Protein AF-A0A970LJ86-F1 (afdb_monomer_lite)

pLDDT: mean 72.63, std 11.47, range [45.56, 89.94]

Radius of gyration: 20.3 Å; chains: 1; bounding box: 40×48×56 Å

Secondary structure (DSSP, 8-state):
-HHHHHHHHHHHHHHTT--PPPPTT-HHHHHHHHHHHTTSEE-------SS-----EES-TTT-SSHHHHGGG-----SSEEEEEEEEEEEEE-SPP-S---SSS--SSEEEEEEEEEEEEEETTEEE-

Structure (mmCIF, N/CA/C/O backbone):
data_AF-A0A970LJ86-F1
#
_entry.id   AF-A0A970LJ86-F1
#
loop_
_atom_site.group_PDB
_atom_site.id
_atom_site.type_symbol
_atom_site.label_atom_id
_atom_site.label_alt_id
_atom_site.label_comp_id
_atom_site.label_asym_id
_atom_site.label_entity_id
_atom_site.label_seq_id
_atom_site.pdbx_PDB_ins_code
_atom_site.Cartn_x
_atom_site.Cartn_y
_atom_site.Cartn_z
_atom_site.occupancy
_atom_site.B_iso_or_equiv
_atom_site.auth_seq_id
_atom_site.auth_comp_id
_atom_site.auth_asym_id
_atom_site.auth_atom_id
_atom_site.pdbx_PDB_model_num
ATOM 1 N N . MET A 1 1 ? 14.883 27.161 -12.330 1.00 62.31 1 MET A N 1
ATOM 2 C CA . MET A 1 1 ? 15.199 25.751 -11.982 1.00 62.31 1 MET A CA 1
ATOM 3 C C . MET A 1 1 ? 14.751 25.369 -10.571 1.00 62.31 1 MET A C 1
ATOM 5 O O . MET A 1 1 ? 14.019 24.399 -10.448 1.00 62.31 1 MET A O 1
ATOM 9 N N . LYS A 1 2 ? 15.068 26.155 -9.529 1.00 74.88 2 LYS A N 1
ATOM 10 C CA . LYS A 1 2 ? 14.692 25.863 -8.126 1.00 74.88 2 LYS A CA 1
ATOM 11 C C . LYS A 1 2 ? 13.191 25.573 -7.903 1.00 74.88 2 LYS A C 1
ATOM 13 O O . LYS A 1 2 ? 12.857 24.584 -7.273 1.00 74.88 2 LYS A O 1
ATOM 18 N N . LYS A 1 3 ? 12.281 26.345 -8.518 1.00 80.25 3 LYS A N 1
ATOM 19 C CA . LYS A 1 3 ? 10.818 26.112 -8.432 1.00 80.25 3 LYS A CA 1
ATOM 20 C C . LYS A 1 3 ? 10.368 24.747 -8.986 1.00 80.25 3 LYS A C 1
ATOM 22 O O . LYS A 1 3 ? 9.471 24.136 -8.424 1.00 80.25 3 LYS A O 1
ATOM 27 N N . ARG A 1 4 ? 11.016 24.249 -10.050 1.00 82.94 4 ARG A N 1
ATOM 28 C CA . ARG A 1 4 ? 10.731 22.918 -10.623 1.00 82.94 4 ARG A CA 1
ATOM 29 C C . ARG A 1 4 ? 11.248 21.792 -9.719 1.00 82.94 4 ARG A C 1
ATOM 31 O O . ARG A 1 4 ? 10.594 20.766 -9.602 1.00 82.94 4 ARG A O 1
ATOM 38 N N . LEU A 1 5 ? 12.378 22.016 -9.043 1.00 84.75 5 LEU A N 1
ATOM 39 C CA . LEU A 1 5 ? 12.936 21.076 -8.069 1.00 84.75 5 LEU A CA 1
ATOM 40 C C . LEU A 1 5 ? 12.030 20.939 -6.833 1.00 84.75 5 LEU A C 1
ATOM 42 O O . LEU A 1 5 ? 11.722 19.823 -6.434 1.00 84.75 5 LEU A O 1
ATOM 46 N N . TYR A 1 6 ? 11.539 22.054 -6.277 1.00 88.69 6 TYR A N 1
ATOM 47 C CA . TY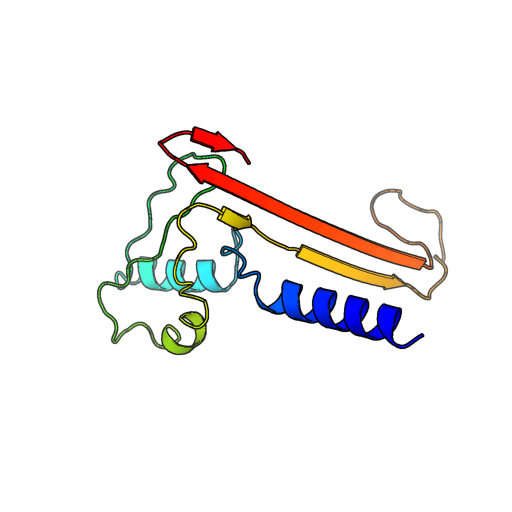R A 1 6 ? 10.597 22.016 -5.148 1.00 88.69 6 TYR A CA 1
ATOM 48 C C . TYR A 1 6 ? 9.291 21.293 -5.495 1.00 88.69 6 TYR A C 1
ATOM 50 O O . TYR A 1 6 ? 8.771 20.549 -4.668 1.00 88.69 6 TYR A O 1
ATOM 58 N N . PHE A 1 7 ? 8.793 21.467 -6.722 1.00 88.25 7 PHE A N 1
ATOM 59 C CA . PHE A 1 7 ? 7.601 20.768 -7.200 1.00 88.25 7 PHE A CA 1
ATOM 60 C C . PHE A 1 7 ? 7.813 19.248 -7.279 1.00 88.25 7 PHE A C 1
ATOM 62 O O . PHE A 1 7 ? 6.989 18.492 -6.773 1.00 88.25 7 PHE A O 1
ATOM 69 N N . LEU A 1 8 ? 8.944 18.799 -7.836 1.00 85.06 8 LEU A N 1
ATOM 70 C CA . LEU A 1 8 ? 9.293 17.373 -7.896 1.00 85.06 8 LEU A CA 1
ATOM 71 C C . LEU A 1 8 ? 9.445 16.754 -6.501 1.00 85.06 8 LEU A C 1
ATOM 73 O O . LEU A 1 8 ? 8.920 15.673 -6.252 1.00 85.06 8 LEU A O 1
ATOM 77 N N . ILE A 1 9 ? 10.105 17.454 -5.576 1.00 85.44 9 ILE A N 1
ATOM 78 C CA . ILE A 1 9 ? 10.271 16.984 -4.194 1.00 85.44 9 ILE A CA 1
ATOM 79 C C . ILE A 1 9 ? 8.911 16.885 -3.487 1.00 85.44 9 ILE A C 1
ATOM 81 O O . ILE A 1 9 ? 8.644 15.884 -2.827 1.00 85.44 9 ILE A O 1
ATOM 85 N N . CYS A 1 10 ? 8.020 17.867 -3.668 1.00 83.94 10 CYS A N 1
ATOM 86 C CA . CYS A 1 10 ? 6.664 17.797 -3.116 1.00 83.94 10 CYS A CA 1
ATOM 87 C C . CYS A 1 10 ? 5.859 16.631 -3.701 1.00 83.94 10 CYS A C 1
ATOM 89 O O . CYS A 1 10 ? 5.158 15.957 -2.954 1.00 83.94 10 CYS A O 1
ATOM 91 N N . ALA A 1 11 ? 5.979 16.354 -5.002 1.00 81.00 11 ALA A N 1
ATOM 92 C CA . ALA A 1 11 ? 5.291 15.229 -5.632 1.00 81.00 11 ALA A CA 1
ATOM 93 C C . ALA A 1 11 ? 5.776 13.871 -5.087 1.00 81.00 11 ALA A C 1
ATOM 95 O O . ALA A 1 11 ? 4.962 12.981 -4.839 1.00 81.00 11 ALA A O 1
ATOM 96 N N . VAL A 1 12 ? 7.082 13.714 -4.842 1.00 77.94 12 VAL A N 1
ATOM 97 C CA . VAL A 1 12 ? 7.647 12.494 -4.233 1.00 77.94 12 VAL A CA 1
ATOM 98 C C . VAL A 1 12 ? 7.199 12.343 -2.776 1.00 77.94 12 VAL A C 1
ATOM 100 O O . VAL A 1 12 ? 6.760 11.266 -2.378 1.00 77.94 12 VAL A O 1
ATOM 103 N N . LEU A 1 13 ? 7.239 13.423 -1.990 1.00 73.75 13 LEU A N 1
ATOM 104 C CA . LEU A 1 13 ? 6.794 13.407 -0.592 1.00 73.75 13 LEU A CA 1
ATOM 105 C C . LEU A 1 13 ? 5.284 13.154 -0.455 1.00 73.75 13 LEU A C 1
ATOM 107 O O . LEU A 1 13 ? 4.865 12.492 0.491 1.00 73.75 13 LEU A O 1
ATOM 111 N N . PHE A 1 14 ? 4.471 13.625 -1.405 1.00 73.00 14 PHE A N 1
ATOM 112 C CA . PHE A 1 14 ? 3.028 13.376 -1.420 1.00 73.00 14 PHE A CA 1
ATOM 113 C C . PHE A 1 14 ? 2.702 11.889 -1.612 1.00 73.00 14 PHE A C 1
ATOM 115 O O . PHE A 1 14 ? 1.823 11.369 -0.931 1.00 73.00 14 PHE A O 1
ATOM 122 N N . ASN A 1 15 ? 3.456 11.180 -2.459 1.00 60.28 15 ASN A N 1
ATOM 123 C CA . ASN A 1 15 ? 3.286 9.737 -2.658 1.00 60.28 15 ASN A CA 1
ATOM 124 C C . ASN A 1 15 ? 3.598 8.923 -1.392 1.00 60.28 15 ASN A C 1
ATOM 126 O O . ASN A 1 15 ? 2.919 7.938 -1.120 1.00 60.28 15 ASN A O 1
ATOM 130 N N . ALA A 1 16 ? 4.566 9.356 -0.577 1.00 60.19 16 ALA A N 1
ATOM 131 C CA . ALA A 1 16 ? 4.923 8.668 0.666 1.00 60.19 16 ALA A CA 1
ATOM 132 C C . ALA A 1 16 ? 3.817 8.714 1.742 1.00 60.19 16 ALA A C 1
ATOM 134 O O . ALA A 1 16 ? 3.865 7.948 2.702 1.00 60.19 16 ALA A O 1
ATOM 135 N N . MET A 1 17 ? 2.822 9.597 1.595 1.00 53.78 17 MET A N 1
ATOM 136 C CA . MET A 1 17 ? 1.678 9.705 2.509 1.00 53.78 17 MET A CA 1
ATOM 137 C C . MET A 1 17 ? 0.454 8.896 2.057 1.00 53.78 17 MET A C 1
ATOM 139 O O . MET A 1 17 ? -0.539 8.825 2.787 1.00 53.78 17 MET A O 1
ATOM 143 N N . LEU A 1 18 ? 0.498 8.285 0.869 1.00 54.47 18 LEU A N 1
ATOM 144 C CA . LEU A 1 18 ? -0.611 7.503 0.332 1.00 54.47 18 LEU A CA 1
ATOM 145 C C . LEU A 1 18 ? -0.498 6.059 0.825 1.00 54.47 18 LEU A C 1
ATOM 147 O O . LEU A 1 18 ? 0.188 5.224 0.244 1.00 54.47 18 LEU A O 1
ATOM 151 N N . PHE A 1 19 ? -1.174 5.764 1.932 1.00 56.72 19 PHE A N 1
ATOM 152 C CA . PHE A 1 19 ? -1.282 4.397 2.432 1.00 56.72 19 PHE A CA 1
ATOM 153 C C . PHE A 1 19 ? -2.300 3.620 1.595 1.00 56.72 19 PHE A C 1
ATOM 155 O O . PHE A 1 19 ? -3.487 3.948 1.596 1.00 56.72 19 PHE A O 1
ATOM 162 N N . SER A 1 20 ? -1.826 2.589 0.896 1.00 57.75 20 SER A N 1
ATOM 163 C CA . SER A 1 20 ? -2.682 1.663 0.156 1.00 57.75 20 SER A CA 1
ATOM 164 C C . SER A 1 20 ? -3.469 0.754 1.091 1.00 57.75 20 SER A C 1
ATOM 166 O O . SER A 1 20 ? -2.952 0.284 2.103 1.00 57.75 20 SER A O 1
ATOM 168 N N . GLN A 1 21 ? -4.693 0.427 0.686 1.00 60.12 21 GLN A N 1
ATOM 169 C CA . GLN A 1 21 ? -5.397 -0.749 1.182 1.00 60.12 21 GLN A CA 1
ATOM 170 C C . GLN A 1 21 ? -4.713 -2.055 0.723 1.00 60.12 21 GLN A C 1
ATOM 172 O O . GLN A 1 21 ? -4.051 -2.080 -0.316 1.00 60.12 21 GLN A O 1
ATOM 177 N N . GLU A 1 22 ? -4.872 -3.121 1.512 1.00 61.88 22 GLU A N 1
ATOM 178 C CA . GLU A 1 22 ? -4.384 -4.473 1.219 1.00 61.88 22 GLU A CA 1
ATOM 179 C C . GLU A 1 22 ? -5.003 -5.031 -0.076 1.00 61.88 22 GLU A C 1
ATOM 181 O O . GLU A 1 22 ? -6.179 -4.803 -0.370 1.00 61.88 22 GLU A O 1
ATOM 186 N N . LYS A 1 23 ? -4.185 -5.728 -0.872 1.00 69.62 23 LYS A N 1
ATOM 187 C CA . LYS A 1 23 ? -4.572 -6.336 -2.150 1.00 69.62 23 LYS A CA 1
ATOM 188 C C . LYS A 1 23 ? -5.186 -7.719 -1.915 1.00 69.62 23 LYS A C 1
ATOM 190 O O . LYS A 1 23 ? -4.678 -8.469 -1.088 1.00 69.62 23 LYS A O 1
ATOM 195 N N . VAL A 1 24 ? -6.205 -8.064 -2.705 1.00 70.62 24 VAL A N 1
ATOM 196 C CA . VAL A 1 24 ? -6.782 -9.418 -2.733 1.00 70.62 24 VAL A CA 1
ATOM 197 C C . VAL A 1 24 ? -5.749 -10.422 -3.266 1.00 70.62 24 VAL A C 1
ATOM 199 O O . VAL A 1 24 ? -5.093 -10.154 -4.275 1.00 70.62 24 VAL A O 1
ATOM 202 N N . LEU A 1 25 ? -5.616 -11.573 -2.611 1.00 73.56 25 LEU A N 1
ATOM 203 C CA . LEU A 1 25 ? -4.562 -12.579 -2.780 1.00 73.56 25 LEU A CA 1
ATOM 204 C C . LEU A 1 25 ? -3.150 -12.061 -2.456 1.00 73.56 25 LEU A C 1
ATOM 206 O O . LEU A 1 25 ? -2.165 -12.481 -3.071 1.00 73.56 25 LEU A O 1
ATOM 210 N N . SER A 1 26 ? -3.023 -11.129 -1.508 1.00 74.88 26 SER A N 1
ATOM 211 C CA . SER A 1 26 ? -1.702 -10.702 -1.036 1.00 74.88 26 SER A CA 1
ATOM 212 C C . SER A 1 26 ? -1.055 -11.731 -0.101 1.00 74.88 26 SER A C 1
ATOM 214 O O . SER A 1 26 ? -1.709 -12.593 0.480 1.00 74.88 26 SER A O 1
ATOM 216 N N . GLN A 1 27 ? 0.262 -11.615 0.088 1.00 81.31 27 GLN A N 1
ATOM 217 C CA . GLN A 1 27 ? 0.992 -12.443 1.056 1.00 81.31 27 GLN A CA 1
ATOM 218 C C . GLN A 1 27 ? 0.493 -12.222 2.494 1.00 81.31 27 GLN A C 1
ATOM 220 O O . GLN A 1 27 ? 0.447 -13.164 3.280 1.00 81.31 27 GLN A O 1
ATOM 225 N N . ILE A 1 28 ? 0.084 -10.994 2.824 1.00 80.00 28 ILE A N 1
ATOM 226 C CA . ILE A 1 28 ? -0.473 -10.641 4.137 1.00 80.00 28 ILE A CA 1
ATOM 227 C C . ILE A 1 28 ? -1.832 -11.326 4.324 1.00 80.00 28 ILE A C 1
ATOM 229 O O . ILE A 1 28 ? -2.071 -11.924 5.371 1.00 80.00 28 ILE A O 1
ATOM 233 N N . GLU A 1 29 ? -2.663 -11.343 3.284 1.00 79.81 29 GLU A N 1
ATOM 234 C CA . GLU A 1 29 ? -3.956 -12.025 3.306 1.00 79.81 29 GLU A CA 1
ATOM 235 C C . GLU A 1 29 ? -3.767 -13.526 3.504 1.00 79.81 29 GLU A C 1
ATOM 237 O O . GLU A 1 29 ? -4.377 -14.108 4.395 1.00 79.81 29 GLU A O 1
ATOM 242 N N . SER A 1 30 ? -2.838 -14.134 2.754 1.00 85.50 30 SER A N 1
ATOM 243 C CA . SER A 1 30 ? -2.515 -15.557 2.898 1.00 85.50 30 SER A CA 1
ATOM 244 C C . SER A 1 30 ? -2.022 -15.906 4.305 1.00 85.50 30 SER A C 1
ATOM 246 O O . SER A 1 30 ? -2.332 -16.976 4.821 1.00 85.50 30 SER A O 1
ATOM 248 N N . TYR A 1 31 ? -1.298 -14.989 4.956 1.00 88.12 31 TYR A N 1
ATOM 249 C CA . TYR A 1 31 ? -0.856 -15.165 6.334 1.00 88.12 31 TYR A CA 1
ATOM 250 C C . TYR A 1 31 ? -2.032 -15.164 7.315 1.00 88.12 31 TYR A C 1
ATOM 252 O O . TYR A 1 31 ? -2.157 -16.080 8.130 1.00 88.12 31 TYR A O 1
ATOM 260 N N . TYR A 1 32 ? -2.908 -14.161 7.234 1.00 85.56 32 TYR A N 1
ATOM 261 C CA . TYR A 1 32 ? -4.066 -14.088 8.121 1.00 85.56 32 TYR A CA 1
ATOM 262 C C . TYR A 1 32 ? -5.098 -15.184 7.840 1.00 85.56 32 TYR A C 1
ATOM 264 O O . TYR A 1 32 ? -5.778 -15.626 8.764 1.00 85.56 32 TYR A O 1
ATOM 272 N N . ASP A 1 33 ? -5.170 -15.677 6.605 1.00 86.94 33 ASP A N 1
ATOM 273 C CA . ASP A 1 33 ? -5.954 -16.857 6.255 1.00 86.94 33 ASP A CA 1
ATOM 274 C C . ASP A 1 33 ? -5.442 -18.117 6.959 1.00 86.94 33 ASP A C 1
ATOM 276 O O . ASP A 1 33 ? -6.247 -18.889 7.476 1.00 86.94 33 ASP A O 1
ATOM 280 N N . LEU A 1 34 ? -4.121 -18.314 7.032 1.00 89.62 34 LEU A N 1
ATOM 281 C CA . LEU A 1 34 ? -3.528 -19.417 7.796 1.00 89.62 34 LEU A CA 1
ATOM 282 C C . LEU A 1 34 ? -3.829 -19.283 9.293 1.00 89.62 34 LEU A C 1
ATOM 284 O O . LEU A 1 34 ? -4.305 -20.231 9.909 1.00 89.62 34 LEU A O 1
ATOM 288 N N . LEU A 1 35 ? -3.662 -18.085 9.860 1.00 89.25 35 LEU A N 1
ATOM 289 C CA . LEU A 1 35 ? -4.049 -17.803 11.249 1.00 89.25 35 LEU A CA 1
ATOM 290 C C . LEU A 1 35 ? -5.535 -18.069 11.515 1.00 89.25 35 LEU A C 1
ATOM 292 O O . LEU A 1 35 ? -5.904 -18.498 12.609 1.00 89.25 35 LEU A O 1
ATOM 296 N N . ALA A 1 36 ? -6.398 -17.783 10.540 1.00 88.56 36 ALA A N 1
ATOM 297 C CA . ALA A 1 36 ? -7.823 -18.043 10.656 1.00 88.56 36 ALA A CA 1
ATOM 298 C C . ALA A 1 36 ? -8.147 -19.539 10.574 1.00 88.56 36 ALA A C 1
ATOM 300 O O . ALA A 1 36 ? -9.034 -20.004 11.288 1.00 88.56 36 ALA A O 1
ATOM 301 N N . LEU A 1 37 ? -7.415 -20.298 9.753 1.00 89.94 37 LEU A N 1
ATOM 302 C CA . LEU A 1 3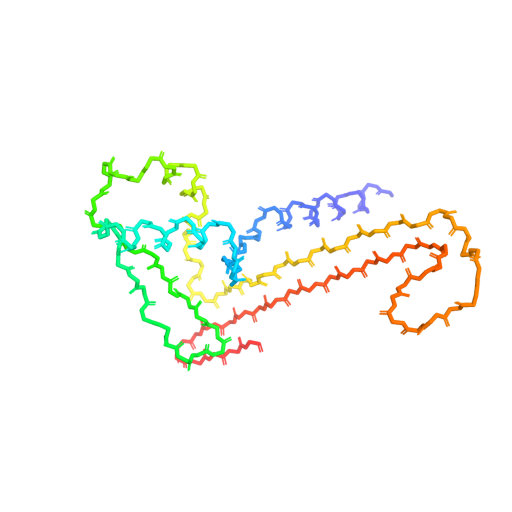7 ? -7.507 -21.761 9.703 1.00 89.94 37 LEU A CA 1
ATOM 303 C C . LEU A 1 37 ? -7.074 -22.406 11.026 1.00 89.94 37 LEU A C 1
ATOM 305 O O . LEU A 1 37 ? -7.717 -23.355 11.470 1.00 89.94 37 LEU A O 1
ATOM 309 N N . ASP A 1 38 ? -6.060 -21.847 11.685 1.00 89.25 38 ASP A N 1
ATOM 310 C CA . ASP A 1 38 ? -5.612 -22.275 13.016 1.00 89.25 38 ASP A CA 1
ATOM 311 C C . ASP A 1 38 ? -6.563 -21.830 14.149 1.00 89.25 38 ASP A C 1
ATOM 313 O O . ASP A 1 38 ? -6.410 -22.238 15.301 1.00 89.25 38 ASP A O 1
ATOM 317 N N . GLY A 1 39 ? -7.558 -20.990 13.842 1.00 87.81 39 GLY A N 1
ATOM 318 C CA . GLY A 1 39 ? -8.538 -20.477 14.802 1.00 87.81 39 GLY A CA 1
ATOM 319 C C . GLY A 1 39 ? -8.054 -19.292 15.643 1.00 87.81 39 GLY A C 1
ATOM 320 O O . GLY A 1 39 ? -8.728 -18.900 16.594 1.00 87.81 39 GLY A O 1
ATOM 321 N N . PHE A 1 40 ? -6.909 -18.690 15.313 1.00 88.50 40 PHE A N 1
ATOM 322 C CA . PHE A 1 40 ? -6.370 -17.526 16.029 1.00 88.50 40 PHE A CA 1
ATOM 323 C C . PHE A 1 40 ? -6.884 -16.179 15.495 1.00 88.50 40 PHE A C 1
ATOM 325 O O . PHE A 1 40 ? -6.789 -15.158 16.191 1.00 88.50 40 PHE A O 1
ATOM 332 N N . ALA A 1 41 ? -7.445 -16.165 14.285 1.00 86.69 41 ALA A N 1
ATOM 333 C CA . ALA A 1 41 ? -8.048 -14.992 13.661 1.00 86.69 41 ALA A CA 1
ATOM 334 C C . ALA A 1 41 ? -9.454 -15.289 13.118 1.00 86.69 41 ALA A C 1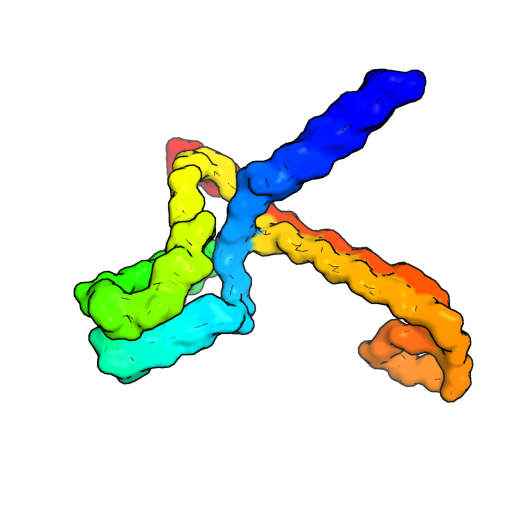
ATOM 336 O O . ALA A 1 41 ? -9.764 -16.398 12.693 1.00 86.69 41 ALA A O 1
ATOM 337 N N . GLU A 1 42 ? -10.316 -14.276 13.097 1.00 82.56 42 GLU A N 1
ATOM 338 C CA . GLU A 1 42 ? -11.620 -14.369 12.442 1.00 82.56 42 GLU A CA 1
ATOM 339 C C . GLU A 1 42 ? -11.508 -13.943 10.983 1.00 82.56 42 GLU A C 1
ATOM 341 O O . GLU A 1 42 ? -11.059 -12.831 10.672 1.00 82.56 42 GLU A O 1
ATOM 346 N N . ARG A 1 43 ? -12.008 -14.798 10.084 1.00 75.94 43 ARG A N 1
ATOM 347 C CA . ARG A 1 43 ? -12.269 -14.393 8.706 1.00 75.94 43 ARG A CA 1
ATOM 348 C C . ARG A 1 43 ? -13.338 -13.317 8.694 1.00 75.94 43 ARG A C 1
ATOM 350 O O . ARG A 1 43 ? -14.467 -13.519 9.137 1.00 75.94 43 ARG A O 1
ATOM 357 N N . SER A 1 44 ? -12.987 -12.174 8.121 1.00 66.56 44 SER A N 1
ATOM 358 C CA . SER A 1 44 ? -13.998 -11.212 7.720 1.00 66.56 44 SER A CA 1
ATOM 359 C C . SER A 1 44 ? -14.800 -11.832 6.586 1.00 66.56 44 SER A C 1
ATOM 361 O O . SER A 1 44 ? -14.256 -12.096 5.517 1.00 66.56 44 SER A O 1
ATOM 363 N N . TYR A 1 45 ? -16.082 -12.095 6.813 1.00 61.81 45 TYR A N 1
ATOM 364 C CA . TYR A 1 45 ? -16.962 -12.596 5.763 1.00 61.81 45 TYR A CA 1
ATOM 365 C C . TYR A 1 45 ? -16.925 -11.606 4.598 1.00 61.81 45 TYR A C 1
ATOM 367 O O . TYR A 1 45 ? -17.127 -10.405 4.801 1.00 61.81 45 TYR A O 1
ATOM 375 N N . MET A 1 46 ? -16.625 -12.115 3.403 1.00 54.97 46 MET A N 1
ATOM 376 C CA . MET A 1 46 ? -16.644 -11.359 2.156 1.00 54.97 46 MET A CA 1
ATOM 377 C C . MET A 1 46 ? -18.036 -10.742 2.000 1.00 54.97 46 MET A C 1
ATOM 379 O O . MET A 1 46 ? -18.988 -11.391 1.574 1.00 54.97 46 MET A O 1
ATOM 383 N N . ASN A 1 47 ? -18.179 -9.480 2.392 1.00 52.19 47 ASN A N 1
ATOM 384 C CA . ASN A 1 47 ? -19.308 -8.694 1.941 1.00 52.19 47 ASN A CA 1
ATOM 385 C C . ASN A 1 47 ? -19.046 -8.436 0.462 1.00 52.19 47 ASN A C 1
ATOM 387 O O . ASN A 1 47 ? -18.036 -7.818 0.129 1.00 52.19 47 ASN A O 1
ATOM 391 N N . TYR A 1 48 ? -19.940 -8.909 -0.409 1.00 45.56 48 TYR A N 1
ATOM 392 C CA . TYR A 1 48 ? -19.933 -8.596 -1.838 1.00 45.56 48 TYR A CA 1
ATOM 393 C C . TYR A 1 48 ? -20.202 -7.098 -2.028 1.00 45.56 48 TYR A C 1
ATOM 395 O O . TYR A 1 48 ? -21.305 -6.659 -2.346 1.00 45.56 48 TYR A O 1
ATOM 403 N N . ARG A 1 49 ? -19.185 -6.291 -1.756 1.00 51.62 49 ARG A N 1
ATOM 404 C CA . ARG A 1 49 ? -19.102 -4.879 -2.090 1.00 51.62 49 ARG A CA 1
ATOM 405 C C . ARG A 1 49 ? -17.909 -4.728 -3.010 1.00 51.62 49 ARG A C 1
ATOM 407 O O . ARG A 1 49 ? -16.891 -5.390 -2.830 1.00 51.62 49 ARG A O 1
ATOM 414 N N . THR A 1 50 ? -18.048 -3.846 -3.988 1.00 52.09 50 THR A N 1
ATOM 415 C CA . THR A 1 50 ? -17.038 -3.554 -5.013 1.00 52.09 50 THR A CA 1
ATOM 416 C C . THR A 1 50 ? -15.671 -3.190 -4.428 1.00 52.09 50 THR A C 1
ATOM 418 O O . THR A 1 50 ? -14.672 -3.372 -5.112 1.00 52.09 50 THR A O 1
ATOM 421 N N . LEU A 1 51 ? -15.607 -2.761 -3.158 1.00 54.31 51 LEU A N 1
ATOM 422 C CA . LEU A 1 51 ? -14.381 -2.564 -2.387 1.00 54.31 51 LEU A CA 1
ATOM 423 C C . LEU A 1 51 ? -14.562 -3.074 -0.945 1.00 54.31 51 LEU A C 1
ATOM 425 O O . LEU A 1 51 ? -15.140 -2.386 -0.101 1.00 54.31 51 LEU A O 1
ATOM 429 N N . SER A 1 52 ? -14.074 -4.282 -0.654 1.00 53.41 52 SER A N 1
ATOM 430 C CA . SER A 1 52 ? -14.088 -4.855 0.699 1.00 53.41 52 SER A CA 1
ATOM 431 C C . SER A 1 52 ? -13.086 -4.125 1.596 1.00 53.41 52 SER A C 1
ATOM 433 O O . SER A 1 52 ? -11.891 -4.213 1.354 1.00 53.41 52 SER A O 1
ATOM 435 N N . ASP A 1 53 ? -13.530 -3.409 2.633 1.00 59.44 53 ASP A N 1
ATOM 436 C CA . ASP A 1 53 ? -12.655 -2.814 3.659 1.00 59.44 53 ASP A CA 1
ATOM 437 C C . ASP A 1 53 ? -12.547 -3.673 4.928 1.00 59.44 53 ASP A C 1
ATOM 439 O O . ASP A 1 53 ? -12.287 -3.162 6.026 1.00 59.44 53 ASP A O 1
ATOM 443 N N . SER A 1 54 ? -12.748 -4.983 4.764 1.00 64.06 54 SER A N 1
ATOM 444 C CA . SER A 1 54 ? -12.589 -5.976 5.817 1.00 64.06 54 SER A CA 1
ATOM 445 C C . SER A 1 54 ? -11.226 -5.866 6.489 1.00 64.06 54 SER A C 1
ATOM 447 O O . SER A 1 54 ? -10.197 -5.7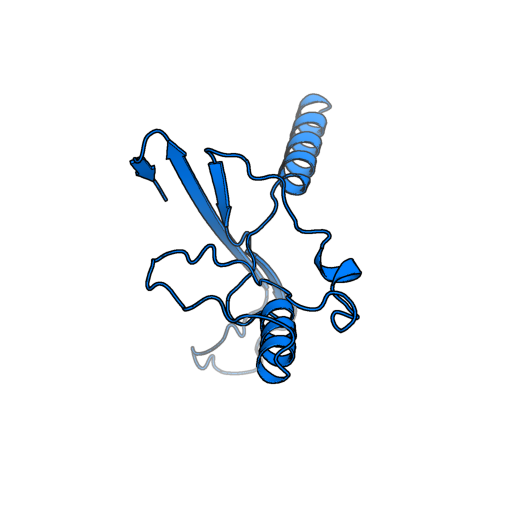60 5.824 1.00 64.06 54 SER A O 1
ATOM 449 N N . LYS A 1 55 ? -11.220 -5.924 7.820 1.00 70.56 55 LYS A N 1
ATOM 450 C CA . LYS A 1 55 ? -9.998 -5.987 8.617 1.00 70.56 55 LYS A CA 1
ATOM 451 C C . LYS A 1 55 ? -9.960 -7.305 9.361 1.00 70.56 55 LYS A C 1
ATOM 453 O O . LYS A 1 55 ? -10.933 -7.656 10.026 1.00 70.56 55 LYS A O 1
ATOM 458 N N . TRP A 1 56 ? -8.813 -7.964 9.316 1.00 76.69 56 TRP A N 1
ATOM 459 C CA . TRP A 1 56 ? -8.537 -9.135 10.131 1.00 76.69 56 TRP A CA 1
ATOM 460 C C . TRP A 1 56 ? -8.684 -8.800 11.616 1.00 76.69 56 TRP A C 1
ATOM 462 O O . TRP A 1 56 ? -8.120 -7.817 12.108 1.00 76.69 56 TRP A O 1
ATOM 472 N N . LYS A 1 57 ? -9.481 -9.601 12.324 1.00 78.62 57 LYS A N 1
ATOM 473 C CA . LYS A 1 57 ? -9.584 -9.546 13.782 1.00 78.62 57 LYS A CA 1
ATOM 474 C C . LYS A 1 57 ? -8.808 -10.720 14.349 1.00 78.62 57 LYS A C 1
ATOM 476 O O . LYS A 1 57 ? -9.213 -11.866 14.187 1.00 78.62 57 LYS A O 1
ATOM 481 N N . VAL A 1 58 ? -7.698 -10.422 15.009 1.00 81.75 58 VAL A N 1
ATOM 482 C CA . VAL A 1 58 ? -6.902 -11.423 15.719 1.00 81.75 58 VAL A CA 1
ATOM 483 C C . VAL A 1 58 ? -7.469 -11.557 17.129 1.00 81.75 58 VAL A C 1
ATOM 485 O O . VAL A 1 58 ? -7.494 -10.577 17.875 1.00 81.75 58 VAL A O 1
ATOM 488 N N . GLN A 1 59 ? -7.949 -12.748 17.483 1.00 81.12 59 GLN A N 1
ATOM 489 C CA . GLN A 1 59 ? -8.479 -13.022 18.822 1.00 81.12 59 GLN A CA 1
ATOM 490 C C . GLN A 1 59 ? -7.342 -13.251 19.823 1.00 81.12 59 GLN A C 1
ATOM 492 O O . GLN A 1 59 ? -7.397 -12.763 20.950 1.00 81.12 59 GLN A O 1
ATOM 497 N N . ASN A 1 60 ? -6.292 -13.964 19.401 1.00 81.12 60 ASN A N 1
ATOM 498 C CA . ASN A 1 60 ? -5.140 -14.277 20.240 1.00 81.12 60 ASN A CA 1
ATOM 499 C C . ASN A 1 60 ? -3.867 -13.609 19.704 1.00 81.12 60 ASN A C 1
ATOM 501 O O . ASN A 1 60 ? -3.202 -14.126 18.808 1.00 81.12 60 ASN A O 1
ATOM 505 N N . SER A 1 61 ? -3.497 -12.468 20.289 1.00 74.12 61 SER A N 1
ATOM 506 C CA . SER A 1 61 ? -2.314 -11.702 19.873 1.00 74.12 61 SER A CA 1
ATOM 507 C C . SER A 1 61 ? -0.980 -12.420 20.120 1.00 74.12 61 SER A C 1
ATOM 509 O O . SER A 1 61 ? 0.036 -11.985 19.588 1.00 74.12 61 SER A O 1
ATOM 511 N N . SER A 1 62 ? -0.947 -13.494 20.916 1.00 79.00 62 SER A N 1
ATOM 512 C CA . SER A 1 62 ? 0.279 -14.266 21.167 1.00 79.00 62 SER A CA 1
ATOM 513 C C . SER A 1 62 ? 0.626 -15.235 20.035 1.00 79.00 62 SER A C 1
ATOM 515 O O . SER A 1 62 ? 1.795 -15.578 19.880 1.00 79.00 62 SER A O 1
ATOM 517 N N . ALA A 1 63 ? -0.364 -15.664 19.248 1.00 79.12 63 ALA A N 1
ATOM 518 C CA . ALA A 1 63 ? -0.163 -16.534 18.086 1.00 79.12 63 ALA A CA 1
ATOM 519 C C . ALA A 1 63 ? 0.243 -15.753 16.821 1.00 79.12 63 ALA A C 1
ATOM 521 O O . ALA A 1 63 ? 0.762 -16.321 15.862 1.00 79.12 63 ALA A O 1
ATOM 522 N N . ASP A 1 64 ? 0.040 -14.436 16.828 1.00 80.81 64 ASP A N 1
ATOM 523 C CA . ASP A 1 64 ? 0.373 -13.534 15.731 1.00 80.81 64 ASP A CA 1
ATOM 524 C C . ASP A 1 64 ? 1.863 -13.151 15.763 1.00 80.81 64 ASP A C 1
ATOM 526 O O . ASP A 1 64 ? 2.269 -12.073 16.211 1.00 80.81 64 ASP A O 1
ATOM 530 N N . ILE A 1 65 ? 2.705 -14.092 15.327 1.00 81.75 65 ILE A N 1
ATOM 531 C CA . ILE A 1 65 ? 4.171 -13.970 15.354 1.00 81.75 65 ILE A CA 1
ATOM 532 C C . ILE A 1 65 ? 4.649 -12.814 14.459 1.00 81.75 65 ILE A C 1
ATOM 534 O O . ILE A 1 65 ? 5.603 -12.111 14.808 1.00 81.75 65 ILE A O 1
ATOM 538 N N . TRP A 1 66 ? 3.986 -12.588 13.319 1.00 77.38 66 TRP A N 1
ATOM 539 C CA . TRP A 1 66 ? 4.376 -11.569 12.336 1.00 77.38 66 TRP A CA 1
ATOM 540 C C . TRP A 1 66 ? 3.484 -10.321 12.351 1.00 77.38 66 TRP A C 1
ATOM 542 O O . TRP A 1 66 ? 3.785 -9.357 11.642 1.00 77.38 66 TRP A O 1
ATOM 552 N N . GLY A 1 67 ? 2.478 -10.267 13.224 1.00 74.81 67 GLY A N 1
ATOM 553 C CA . GLY A 1 67 ? 1.556 -9.144 13.418 1.00 74.81 67 GLY A CA 1
ATOM 554 C C . GLY A 1 67 ? 2.221 -7.797 13.627 1.00 74.81 67 GLY A C 1
ATOM 555 O O . GLY A 1 67 ? 1.793 -6.773 13.104 1.00 74.81 67 GLY A O 1
ATOM 556 N N . LYS A 1 68 ? 3.339 -7.775 14.356 1.00 68.62 68 LYS A N 1
ATOM 557 C CA . LYS A 1 68 ? 4.103 -6.538 14.590 1.00 68.62 68 LYS A CA 1
ATOM 558 C C . LYS A 1 68 ? 4.765 -6.000 13.317 1.00 68.62 68 LYS A C 1
ATOM 560 O O . LYS A 1 68 ? 4.913 -4.788 13.185 1.00 68.62 68 LYS A O 1
ATOM 565 N N . ASN A 1 69 ? 5.122 -6.881 12.383 1.00 66.38 69 ASN A N 1
ATOM 566 C CA . ASN A 1 69 ? 5.742 -6.514 11.109 1.00 66.38 69 ASN A CA 1
ATOM 567 C C . ASN A 1 69 ? 4.690 -6.105 10.066 1.00 66.38 69 ASN A C 1
ATOM 569 O O . ASN A 1 69 ? 4.981 -5.305 9.181 1.00 66.38 69 ASN A O 1
ATOM 573 N N . THR A 1 70 ? 3.461 -6.610 10.190 1.00 62.72 70 THR A N 1
ATOM 574 C CA . THR A 1 70 ? 2.323 -6.258 9.326 1.00 62.72 70 THR A CA 1
ATOM 575 C C . THR A 1 70 ? 1.570 -5.014 9.823 1.00 62.72 70 THR A C 1
ATOM 577 O O . THR A 1 70 ? 1.035 -4.253 9.014 1.00 62.72 70 THR A O 1
ATOM 580 N N . ALA A 1 71 ? 1.581 -4.731 11.132 1.00 55.16 71 ALA A N 1
ATOM 581 C CA . ALA A 1 71 ? 0.871 -3.610 11.766 1.00 55.16 71 ALA A CA 1
ATOM 582 C C . ALA A 1 71 ? 1.386 -2.204 11.396 1.00 55.16 71 ALA A C 1
ATOM 584 O O . ALA A 1 71 ? 0.731 -1.211 11.722 1.00 55.16 71 ALA A O 1
ATOM 585 N N . ILE A 1 72 ? 2.502 -2.093 10.668 1.00 49.66 72 ILE A N 1
ATOM 586 C CA . ILE A 1 72 ? 3.019 -0.811 10.152 1.00 49.66 72 ILE A CA 1
ATOM 587 C C . ILE A 1 72 ? 2.001 -0.131 9.204 1.00 49.66 72 ILE A C 1
ATOM 589 O O . ILE A 1 72 ? 2.039 1.084 9.019 1.00 49.66 72 ILE A O 1
ATOM 593 N N . TYR A 1 73 ? 1.004 -0.866 8.700 1.00 51.41 73 TYR A N 1
ATOM 594 C CA . TYR A 1 73 ? -0.052 -0.339 7.827 1.00 51.41 73 TYR A CA 1
ATOM 595 C C . TYR A 1 73 ? -1.405 -0.113 8.512 1.00 51.41 73 TYR A C 1
ATOM 597 O O . TYR A 1 73 ? -2.408 0.117 7.829 1.00 51.41 73 TYR A O 1
ATOM 605 N N . ALA A 1 74 ? -1.470 -0.117 9.849 1.00 50.50 74 ALA A N 1
ATOM 606 C CA . ALA A 1 74 ? -2.671 0.288 10.583 1.00 50.50 74 ALA A CA 1
ATOM 607 C C . ALA A 1 74 ? -2.880 1.816 10.486 1.00 50.50 74 ALA A C 1
ATOM 609 O O . ALA A 1 74 ? -2.736 2.571 11.446 1.00 50.50 74 ALA A O 1
ATOM 610 N N . SER A 1 75 ? -3.216 2.273 9.280 1.00 49.31 75 SER A N 1
ATOM 611 C CA . SER A 1 75 ? -3.506 3.656 8.933 1.00 49.31 75 SER A CA 1
ATOM 612 C C . SER A 1 75 ? -4.606 4.213 9.842 1.00 49.31 75 SER A C 1
ATOM 614 O O . SER A 1 75 ? -5.718 3.670 9.924 1.00 49.31 75 SER A O 1
ATOM 616 N N . LYS A 1 76 ? -4.312 5.331 10.521 1.00 51.56 76 LYS A N 1
ATOM 617 C CA . LYS A 1 76 ? -5.341 6.216 11.078 1.00 51.56 76 LYS A CA 1
ATOM 618 C C . LYS A 1 76 ? -6.211 6.668 9.902 1.00 51.56 76 LYS A C 1
ATOM 620 O O . LYS A 1 76 ? -5.777 7.486 9.099 1.00 51.56 76 LYS A O 1
ATOM 625 N N . LYS A 1 77 ? -7.426 6.110 9.796 1.00 52.75 77 LYS A N 1
ATOM 626 C CA . LYS A 1 77 ? -8.375 6.402 8.708 1.00 52.75 77 LYS A CA 1
ATOM 627 C C . LYS A 1 77 ? -8.518 7.920 8.532 1.00 52.75 77 LYS A C 1
ATOM 629 O O . LYS A 1 77 ? -9.043 8.598 9.415 1.00 52.75 77 LYS A O 1
ATOM 634 N N . ALA A 1 78 ? -8.156 8.432 7.358 1.00 56.25 78 ALA A N 1
ATOM 635 C CA . ALA A 1 78 ? -8.782 9.643 6.851 1.00 56.25 78 ALA A CA 1
ATOM 636 C C . ALA A 1 78 ? -10.270 9.316 6.641 1.00 56.25 78 ALA A C 1
ATOM 638 O O . ALA A 1 78 ? -10.624 8.398 5.902 1.00 56.25 78 ALA A O 1
ATOM 639 N N . LYS A 1 79 ? -11.146 9.999 7.386 1.00 63.66 79 LYS A N 1
ATOM 640 C CA . LYS A 1 79 ? -12.567 9.629 7.510 1.00 63.66 79 LYS A CA 1
ATOM 641 C C . LYS A 1 79 ? -13.353 9.800 6.205 1.00 63.66 79 LYS A C 1
ATOM 643 O O . LYS A 1 79 ? -14.377 9.155 6.047 1.00 63.66 79 LYS A O 1
ATOM 648 N N . TYR A 1 80 ? -12.862 10.648 5.300 1.00 74.56 80 TYR A N 1
ATOM 649 C CA . TYR A 1 80 ? -13.603 11.072 4.113 1.00 74.56 80 TYR A CA 1
ATOM 650 C C . TYR A 1 80 ? -12.912 10.775 2.785 1.00 74.56 80 TYR A C 1
ATOM 652 O O . TYR A 1 80 ? -13.545 10.902 1.750 1.00 74.56 80 TYR A O 1
ATOM 660 N N . PHE A 1 81 ? -11.628 10.416 2.779 1.00 76.00 81 PHE A N 1
ATOM 661 C CA . PHE A 1 81 ? -10.864 10.224 1.549 1.00 76.00 81 PHE A CA 1
ATOM 662 C C . PHE A 1 81 ? -9.907 9.049 1.705 1.00 76.00 81 PHE A C 1
ATOM 664 O O . PHE A 1 81 ? -9.182 8.978 2.699 1.00 76.00 81 PHE A O 1
ATOM 671 N N . ARG A 1 82 ? -9.914 8.121 0.749 1.00 72.75 82 ARG A N 1
ATOM 672 C CA . ARG A 1 82 ? -9.082 6.918 0.764 1.00 72.75 82 ARG A CA 1
ATOM 673 C C . ARG A 1 82 ? -8.526 6.648 -0.623 1.00 72.75 82 ARG A C 1
ATOM 675 O O . ARG A 1 82 ? -9.222 6.827 -1.611 1.00 72.75 82 ARG A O 1
ATOM 682 N N . ILE A 1 83 ? -7.285 6.188 -0.678 1.00 72.88 83 ILE A N 1
ATOM 683 C CA . ILE A 1 83 ? -6.651 5.716 -1.904 1.00 72.88 83 ILE A CA 1
ATOM 684 C C . ILE A 1 83 ? -6.516 4.196 -1.815 1.00 72.88 83 ILE A C 1
ATOM 686 O O . ILE A 1 83 ? -6.154 3.657 -0.768 1.00 72.88 83 ILE A O 1
ATOM 690 N N . TYR A 1 84 ? -6.845 3.516 -2.905 1.00 70.75 84 TYR A N 1
ATOM 691 C CA . TYR A 1 84 ? -6.811 2.069 -3.044 1.00 70.75 84 TYR A CA 1
ATOM 692 C C . TYR A 1 84 ? -5.750 1.663 -4.048 1.00 70.75 84 TYR A C 1
ATOM 694 O O . TYR A 1 84 ? -5.662 2.255 -5.123 1.00 70.75 84 TYR A O 1
ATOM 702 N N . SER A 1 85 ? -5.001 0.622 -3.692 1.00 68.25 85 SER A N 1
ATOM 703 C CA . SER A 1 85 ? -4.161 -0.155 -4.604 1.00 68.25 85 SER A CA 1
ATOM 704 C C . SER A 1 85 ? -3.390 0.697 -5.627 1.00 68.25 85 SER A C 1
ATOM 706 O O . SER A 1 85 ? -3.581 0.493 -6.823 1.00 68.25 85 SER A O 1
ATOM 708 N N . PRO A 1 86 ? -2.550 1.664 -5.196 1.00 74.25 86 PRO A N 1
ATOM 709 C CA . PRO A 1 86 ? -1.606 2.308 -6.086 1.00 74.25 86 PRO A CA 1
ATOM 710 C C . PRO A 1 86 ? -0.577 1.253 -6.514 1.00 74.25 86 PRO A C 1
ATOM 712 O O . PRO A 1 86 ? 0.340 0.909 -5.768 1.00 74.25 86 PRO A O 1
ATOM 715 N N . GLU A 1 87 ? -0.762 0.699 -7.703 1.00 73.69 87 GLU A N 1
ATOM 716 C CA . GLU A 1 87 ? 0.142 -0.253 -8.329 1.00 73.69 87 GLU A CA 1
ATOM 717 C C . GLU A 1 87 ? 0.962 0.471 -9.388 1.00 73.69 87 GLU A C 1
ATOM 719 O O . GLU A 1 87 ? 0.416 1.087 -10.300 1.00 73.69 87 GLU A O 1
ATOM 724 N N . LEU A 1 88 ? 2.285 0.377 -9.276 1.00 81.81 88 LEU A N 1
ATOM 725 C CA . LEU A 1 88 ? 3.213 0.790 -10.315 1.00 81.81 88 LEU A CA 1
ATOM 726 C C . LEU A 1 88 ? 4.001 -0.440 -10.754 1.00 81.81 88 LEU A C 1
ATOM 728 O O . LEU A 1 88 ? 4.882 -0.921 -10.044 1.00 81.81 88 LEU A O 1
ATOM 732 N N . TYR A 1 89 ? 3.683 -0.947 -11.932 1.00 82.06 89 TYR A N 1
ATOM 733 C CA . TYR A 1 89 ? 4.487 -1.938 -12.622 1.00 82.06 89 TYR A CA 1
ATOM 734 C C . TYR A 1 89 ? 5.399 -1.211 -13.601 1.00 82.06 89 TYR A C 1
ATOM 736 O O . TYR A 1 89 ? 4.933 -0.388 -14.384 1.00 82.06 89 TYR A O 1
ATOM 744 N N . MET A 1 90 ? 6.694 -1.507 -13.568 1.00 86.38 90 MET A N 1
ATOM 745 C CA . MET A 1 90 ? 7.646 -1.051 -14.576 1.00 86.38 90 MET A CA 1
ATOM 746 C C . MET A 1 90 ? 8.552 -2.215 -14.945 1.00 86.38 90 MET A C 1
ATOM 748 O O . MET A 1 90 ? 9.194 -2.810 -14.081 1.00 86.38 90 MET A O 1
ATOM 752 N N . SER A 1 91 ? 8.629 -2.531 -16.228 1.00 82.00 91 SER A N 1
ATOM 753 C CA . SER A 1 91 ? 9.572 -3.494 -16.770 1.00 82.00 91 SER A CA 1
ATOM 754 C C . SER A 1 91 ? 10.261 -2.923 -17.999 1.00 82.00 91 SER A C 1
ATOM 756 O O . SER A 1 91 ? 9.707 -2.124 -18.755 1.00 82.00 91 SER A O 1
ATOM 758 N N . TYR A 1 92 ? 11.519 -3.308 -18.177 1.00 85.31 92 TYR A N 1
ATOM 759 C CA . TYR A 1 92 ? 12.331 -2.906 -19.311 1.00 85.31 92 TYR A CA 1
ATOM 760 C C . TYR A 1 92 ? 12.895 -4.154 -19.972 1.00 85.31 92 TYR A C 1
ATOM 762 O O . TYR A 1 92 ? 13.547 -4.970 -19.318 1.00 85.31 92 TYR A O 1
ATOM 770 N N . ASN A 1 93 ? 12.659 -4.291 -21.271 1.00 80.19 93 ASN A N 1
ATOM 771 C CA . ASN A 1 93 ? 13.249 -5.337 -22.083 1.00 80.19 93 ASN A CA 1
ATOM 772 C C . ASN A 1 93 ? 14.242 -4.715 -23.067 1.00 80.19 93 ASN A C 1
ATOM 774 O O . ASN A 1 93 ? 13.877 -3.910 -23.922 1.00 80.19 93 ASN A O 1
ATOM 778 N N . GLY A 1 94 ? 15.515 -5.093 -22.948 1.00 76.88 94 GLY A N 1
ATOM 779 C CA . GLY A 1 94 ? 16.581 -4.637 -23.841 1.00 76.88 94 GLY A CA 1
ATOM 780 C C . GLY A 1 94 ? 16.800 -5.530 -25.066 1.00 76.88 94 GLY A C 1
ATOM 781 O O . GLY A 1 94 ? 17.522 -5.124 -25.980 1.00 76.88 94 GLY A O 1
ATOM 782 N N . LYS A 1 95 ? 16.212 -6.733 -25.089 1.00 75.19 95 LYS A N 1
ATOM 783 C CA . LYS A 1 95 ? 16.461 -7.747 -26.120 1.00 75.19 95 LYS A CA 1
ATOM 784 C C . LYS A 1 95 ? 15.469 -7.608 -27.270 1.00 75.19 95 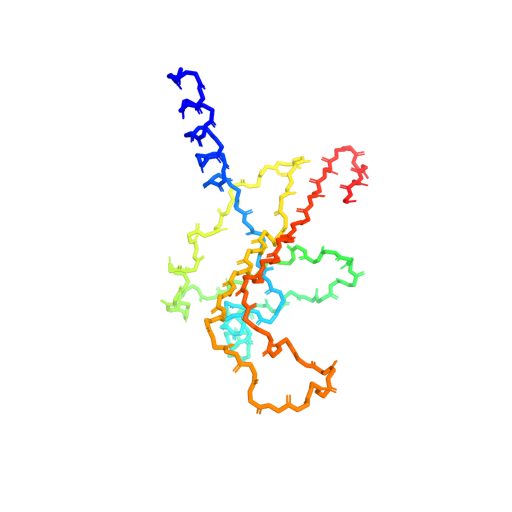LYS A C 1
ATOM 786 O O . LYS A 1 95 ? 14.281 -7.385 -27.059 1.00 75.19 95 LYS A O 1
ATOM 791 N N . THR A 1 96 ? 15.967 -7.745 -28.493 1.00 68.31 96 THR A N 1
ATOM 792 C CA . THR A 1 96 ? 15.126 -7.874 -29.685 1.00 68.31 96 THR A CA 1
ATOM 793 C C . THR A 1 96 ? 14.523 -9.278 -29.727 1.00 68.31 96 THR A C 1
ATOM 795 O O . THR A 1 96 ? 15.270 -10.235 -29.506 1.00 68.31 96 THR A O 1
ATOM 798 N N . PRO A 1 97 ? 13.217 -9.433 -30.003 1.00 64.06 97 PRO A N 1
ATOM 799 C CA . PRO A 1 97 ? 12.621 -10.753 -30.156 1.00 64.06 97 PRO A CA 1
ATOM 800 C C . PRO A 1 97 ? 13.320 -11.511 -31.284 1.00 64.06 97 PRO A C 1
ATOM 802 O O . PRO A 1 97 ? 13.446 -11.008 -32.399 1.00 64.06 97 PRO A O 1
ATOM 805 N N . HIS A 1 98 ? 13.773 -12.726 -30.993 1.00 60.62 98 HIS A N 1
ATOM 806 C CA . HIS A 1 98 ? 14.217 -13.669 -32.012 1.00 60.62 98 HIS A CA 1
ATOM 807 C C . HIS A 1 98 ? 13.025 -14.575 -32.357 1.00 60.62 98 HIS A C 1
ATOM 809 O O . HIS A 1 98 ? 12.848 -15.607 -31.719 1.00 60.62 98 HIS A O 1
ATOM 815 N N . GLY A 1 99 ? 12.172 -14.168 -33.307 1.00 70.19 99 GLY A N 1
ATOM 816 C CA . GLY A 1 99 ? 11.014 -14.967 -33.750 1.00 70.19 99 GLY A CA 1
ATOM 817 C C . GLY A 1 99 ? 9.806 -14.153 -34.233 1.00 70.19 99 GLY A C 1
ATOM 818 O O . GLY A 1 99 ? 9.824 -12.922 -34.203 1.00 70.19 99 GLY A O 1
ATOM 819 N N . GLN A 1 100 ? 8.757 -14.851 -34.691 1.00 67.50 100 GLN A N 1
ATOM 820 C CA . GLN A 1 100 ? 7.436 -14.264 -34.956 1.00 67.50 100 GLN A CA 1
ATOM 821 C C . GLN A 1 100 ? 6.682 -14.053 -33.636 1.00 67.50 100 GLN A C 1
ATOM 823 O O . GLN A 1 100 ? 6.647 -14.940 -32.792 1.00 67.50 100 GLN A O 1
ATOM 828 N N . ASN A 1 101 ? 6.082 -12.872 -33.484 1.00 64.00 101 ASN A N 1
ATOM 829 C CA . ASN A 1 101 ? 5.272 -12.492 -32.329 1.00 64.00 101 ASN A CA 1
ATOM 830 C C . ASN A 1 101 ? 3.991 -13.346 -32.276 1.00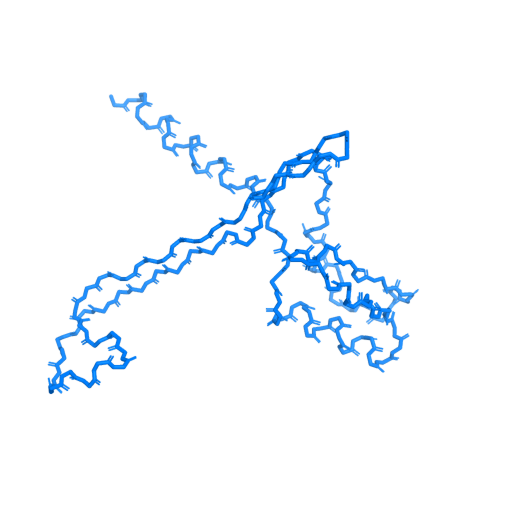 64.00 101 ASN A C 1
ATOM 832 O O . ASN A 1 101 ? 3.178 -13.275 -33.197 1.00 64.00 101 ASN A O 1
ATOM 836 N N . ASP A 1 102 ? 3.814 -14.124 -31.208 1.00 69.69 102 ASP A N 1
ATOM 837 C CA . ASP A 1 102 ? 2.637 -14.977 -30.966 1.00 69.69 102 ASP A CA 1
ATOM 838 C C . ASP A 1 102 ? 1.413 -14.204 -30.434 1.00 69.69 102 ASP A C 1
ATOM 840 O O . ASP A 1 102 ? 0.335 -14.775 -30.267 1.00 69.69 102 ASP A O 1
ATOM 844 N N . GLY A 1 103 ? 1.560 -12.897 -30.191 1.00 62.53 103 GLY A N 1
ATOM 845 C CA . GLY A 1 103 ? 0.476 -11.987 -29.821 1.00 62.53 103 GLY A CA 1
ATOM 846 C C . GLY A 1 103 ? -0.045 -12.135 -28.387 1.00 62.53 103 GLY A C 1
ATOM 847 O O . GLY A 1 103 ? -0.960 -11.402 -28.017 1.00 62.53 103 GLY A O 1
ATOM 848 N N . LEU A 1 104 ? 0.518 -13.039 -27.576 1.00 64.69 104 LEU A N 1
ATOM 849 C CA . LEU A 1 104 ? 0.007 -13.369 -26.235 1.00 64.69 104 LEU A CA 1
ATOM 850 C C . LEU A 1 104 ? 0.802 -12.701 -25.098 1.00 64.69 104 LEU A C 1
ATOM 852 O O . LEU A 1 104 ? 0.242 -12.458 -24.030 1.00 64.69 104 LEU A O 1
ATOM 856 N N . PHE A 1 105 ? 2.072 -12.336 -25.325 1.00 62.03 105 PHE A N 1
ATOM 857 C CA . PHE A 1 105 ? 2.899 -11.577 -24.374 1.00 62.03 105 PHE A CA 1
ATOM 858 C C . PHE A 1 105 ? 3.755 -10.508 -25.063 1.00 62.03 105 PHE A C 1
ATOM 860 O O . PHE A 1 105 ? 4.083 -10.592 -26.243 1.00 62.03 105 PHE A O 1
ATOM 867 N N . TRP A 1 106 ? 4.152 -9.477 -24.312 1.00 60.25 106 TRP A N 1
ATOM 868 C CA . TRP A 1 106 ? 5.041 -8.439 -24.828 1.00 60.25 106 TRP A CA 1
ATOM 869 C C . TRP A 1 106 ? 6.456 -8.993 -25.044 1.00 60.25 106 TRP A C 1
ATOM 871 O O . TRP A 1 106 ? 7.222 -9.179 -24.102 1.00 60.25 106 TRP A O 1
ATOM 881 N N . GLN A 1 107 ? 6.799 -9.250 -26.306 1.00 58.16 107 GLN A N 1
ATOM 882 C CA . GLN A 1 107 ? 8.089 -9.816 -26.724 1.00 58.16 107 GLN A CA 1
ATOM 883 C C . GLN A 1 107 ? 9.058 -8.761 -27.303 1.00 58.16 107 GLN A C 1
ATOM 885 O O . GLN A 1 107 ? 10.141 -9.096 -27.770 1.00 58.16 107 GLN A O 1
ATOM 890 N N . GLY A 1 108 ? 8.699 -7.472 -27.281 1.00 66.12 108 GLY A N 1
ATOM 891 C CA . GLY A 1 108 ? 9.488 -6.392 -27.886 1.00 66.12 108 GLY A CA 1
ATOM 892 C C . GLY A 1 108 ? 10.567 -5.796 -26.974 1.00 66.12 108 GLY A C 1
ATOM 893 O O . GLY A 1 108 ? 10.490 -5.889 -25.751 1.00 66.12 108 GLY A O 1
ATOM 894 N N . LYS A 1 109 ? 11.546 -5.110 -27.581 1.00 74.06 109 LYS A N 1
ATOM 895 C CA . LYS A 1 109 ? 12.466 -4.207 -26.875 1.00 74.06 109 LYS A CA 1
ATOM 896 C C . LYS A 1 109 ? 11.710 -2.936 -26.478 1.00 74.06 109 LYS A C 1
ATOM 898 O O . LYS A 1 109 ? 11.090 -2.311 -27.336 1.00 74.06 109 LYS A O 1
ATOM 903 N N . GLY A 1 110 ? 11.783 -2.520 -25.219 1.00 78.88 110 GLY A N 1
ATOM 904 C CA . GLY A 1 110 ? 11.165 -1.275 -24.767 1.00 78.88 110 GLY A CA 1
ATOM 905 C C . GLY A 1 110 ? 10.955 -1.201 -23.261 1.00 78.88 110 GLY A C 1
ATOM 906 O O . GLY A 1 110 ? 11.493 -2.006 -22.503 1.00 78.88 110 GLY A O 1
ATOM 907 N N . LEU A 1 111 ? 10.159 -0.219 -22.841 1.00 83.06 111 LEU A N 1
ATOM 908 C CA . LEU A 1 111 ? 9.712 -0.016 -21.464 1.00 83.06 111 LEU A CA 1
ATOM 909 C C . LEU A 1 111 ? 8.195 -0.224 -21.398 1.00 83.06 111 LEU A C 1
ATOM 911 O O . LEU A 1 111 ? 7.467 0.350 -22.205 1.00 83.06 111 LEU A O 1
ATOM 915 N N . ASN A 1 112 ? 7.732 -1.029 -20.446 1.00 81.06 112 ASN A N 1
ATOM 916 C CA . ASN A 1 112 ? 6.322 -1.203 -20.128 1.00 81.06 112 ASN A CA 1
ATOM 917 C C . ASN A 1 112 ? 6.125 -0.712 -18.711 1.00 81.06 112 ASN A C 1
ATOM 919 O O . ASN A 1 112 ? 6.721 -1.233 -17.771 1.00 81.06 112 ASN A O 1
ATOM 923 N N . SER A 1 113 ? 5.307 0.317 -18.577 1.00 87.38 113 SER A N 1
ATOM 924 C CA . SER A 1 113 ? 4.892 0.818 -17.286 1.00 87.38 113 SER A CA 1
ATOM 925 C C . SER A 1 113 ? 3.380 0.809 -17.216 1.00 87.38 113 SER A C 1
ATOM 927 O O . SER A 1 113 ? 2.724 1.359 -18.099 1.00 87.38 113 SER A O 1
ATOM 929 N N . TYR A 1 114 ? 2.841 0.240 -16.150 1.00 83.31 114 TYR A N 1
ATOM 930 C CA . TYR A 1 114 ? 1.429 0.297 -15.819 1.00 83.31 114 TYR A CA 1
ATOM 931 C C . TYR A 1 114 ? 1.291 0.959 -14.456 1.00 83.31 114 TYR A C 1
ATOM 933 O O . TYR A 1 114 ? 1.948 0.558 -13.499 1.00 83.31 114 TYR A O 1
ATOM 941 N N . PHE A 1 115 ? 0.463 1.995 -14.391 1.00 85.25 115 PHE A N 1
ATOM 942 C CA . PHE A 1 115 ? 0.093 2.637 -13.142 1.00 85.25 115 PHE A CA 1
ATOM 943 C C . PHE A 1 115 ? -1.417 2.530 -12.966 1.00 85.25 115 PHE A C 1
ATOM 945 O O . PHE A 1 115 ? -2.169 2.904 -13.866 1.00 85.25 115 PHE A O 1
ATOM 952 N N . SER A 1 116 ? -1.845 2.027 -11.816 1.00 81.19 116 SER A N 1
ATOM 953 C CA . SER A 1 116 ? -3.249 1.892 -11.445 1.00 81.19 116 SER A CA 1
ATOM 954 C C . SER A 1 116 ? -3.444 2.368 -10.029 1.00 81.19 116 SER A C 1
ATOM 956 O O . SER A 1 116 ? -2.594 2.133 -9.180 1.00 81.19 116 SER A O 1
ATOM 958 N N . MET A 1 117 ? -4.540 3.067 -9.777 1.00 81.12 117 MET A N 1
ATOM 959 C CA . MET A 1 117 ? -4.887 3.555 -8.453 1.00 81.12 117 MET A CA 1
ATOM 960 C C . MET A 1 117 ? -6.390 3.813 -8.410 1.00 81.12 117 MET A C 1
ATOM 962 O O . MET A 1 117 ? -6.942 4.411 -9.332 1.00 81.12 117 MET A O 1
ATOM 966 N N . GLY A 1 118 ? -7.043 3.385 -7.334 1.00 78.25 118 GLY A N 1
ATOM 967 C CA . GLY A 1 118 ? -8.423 3.745 -7.016 1.00 78.25 118 GLY A CA 1
ATOM 968 C C . GLY A 1 118 ? -8.466 4.850 -5.966 1.00 78.25 118 GLY A C 1
ATOM 969 O O . GLY A 1 118 ? -7.565 4.966 -5.135 1.00 78.25 118 GLY A O 1
ATOM 970 N N . MET A 1 119 ? -9.512 5.669 -5.961 1.00 80.50 119 MET A N 1
ATOM 971 C CA . MET A 1 119 ? -9.695 6.716 -4.955 1.00 80.50 119 MET A CA 1
ATOM 972 C C . MET A 1 119 ? -11.158 6.749 -4.541 1.00 80.50 119 MET A C 1
ATOM 974 O O . MET A 1 119 ? -12.014 6.749 -5.405 1.00 80.50 119 MET A O 1
ATOM 978 N N . ARG A 1 120 ? -11.459 6.821 -3.244 1.00 75.81 120 ARG A N 1
ATOM 979 C CA . ARG A 1 120 ? -12.824 7.028 -2.746 1.00 75.81 120 ARG A CA 1
ATOM 980 C C . ARG A 1 120 ? -12.920 8.258 -1.888 1.00 75.81 120 ARG A C 1
ATOM 982 O O . ARG A 1 120 ? -12.088 8.496 -1.010 1.00 75.81 120 ARG A O 1
ATOM 989 N N . TYR A 1 121 ? -14.015 8.968 -2.090 1.00 81.31 121 TYR A N 1
ATOM 990 C CA . TYR A 1 121 ? -14.496 10.004 -1.208 1.00 81.31 121 TYR A CA 1
ATOM 991 C C . TYR A 1 121 ? -15.822 9.570 -0.576 1.00 81.31 121 TYR A C 1
ATOM 993 O O . TYR A 1 121 ? -16.744 9.162 -1.277 1.00 81.31 121 TYR A O 1
ATOM 1001 N N . GLU A 1 122 ? -15.924 9.658 0.747 1.00 77.88 122 GLU A N 1
ATOM 1002 C CA . GLU A 1 122 ? -17.148 9.351 1.490 1.00 77.88 122 GLU A CA 1
ATOM 1003 C C . GLU A 1 122 ? -17.496 10.518 2.409 1.00 77.88 122 GLU A C 1
ATOM 1005 O O . GLU A 1 122 ? -16.670 10.935 3.216 1.00 77.88 122 GLU A O 1
ATOM 1010 N N . ARG A 1 123 ? -18.716 11.055 2.327 1.00 80.50 123 ARG A N 1
ATOM 1011 C CA . ARG A 1 123 ? -19.194 12.092 3.256 1.00 80.50 123 ARG A CA 1
ATOM 1012 C C . ARG A 1 123 ? -20.713 12.045 3.373 1.00 80.50 123 ARG A C 1
ATOM 1014 O O . ARG A 1 123 ? -21.407 12.048 2.368 1.00 80.50 123 ARG A O 1
ATOM 1021 N N . ILE A 1 124 ? -21.228 12.056 4.608 1.00 80.00 124 ILE A N 1
ATOM 1022 C CA . ILE A 1 124 ? -22.676 12.112 4.912 1.00 80.00 124 ILE A CA 1
ATOM 1023 C C . ILE A 1 124 ? -23.447 11.012 4.142 1.00 80.00 124 ILE A C 1
ATOM 1025 O O . ILE A 1 124 ? -24.467 11.261 3.517 1.00 80.00 124 ILE A O 1
ATOM 1029 N N . GLY A 1 125 ? -22.918 9.783 4.130 1.00 72.19 125 GLY A N 1
ATOM 1030 C CA . GLY A 1 125 ? -23.565 8.635 3.478 1.00 72.19 125 GLY A CA 1
ATOM 1031 C C . GLY A 1 125 ? -23.498 8.606 1.946 1.00 72.19 125 GLY A C 1
ATOM 1032 O O . GLY A 1 125 ? -23.956 7.633 1.357 1.00 72.19 125 GLY A O 1
ATOM 1033 N N . PHE A 1 126 ? -22.908 9.617 1.300 1.00 72.44 126 PHE A N 1
ATOM 1034 C CA . PHE A 1 126 ? -22.608 9.595 -0.131 1.00 72.44 126 PHE A CA 1
ATOM 1035 C C . PHE A 1 126 ? -21.192 9.078 -0.378 1.00 72.44 126 PHE A C 1
ATOM 1037 O O . PHE A 1 126 ? -20.251 9.479 0.314 1.00 72.44 126 PHE A O 1
ATOM 1044 N N . GLU A 1 127 ? -21.055 8.214 -1.383 1.00 74.12 127 GLU A N 1
ATOM 1045 C CA . GLU A 1 127 ? -19.808 7.563 -1.781 1.00 74.12 127 GLU A CA 1
ATOM 1046 C C . GLU A 1 127 ? -19.533 7.807 -3.267 1.00 74.12 127 GLU A C 1
ATOM 1048 O O . GLU A 1 127 ? -20.402 7.588 -4.110 1.00 74.12 127 GLU A O 1
ATOM 1053 N N . ILE A 1 128 ? -18.316 8.257 -3.574 1.00 77.44 128 ILE A N 1
ATOM 1054 C CA . ILE A 1 128 ? -17.787 8.394 -4.934 1.00 77.44 128 ILE A CA 1
ATOM 1055 C C . ILE A 1 128 ? -16.484 7.603 -4.979 1.00 77.44 128 ILE A C 1
ATOM 1057 O O . ILE A 1 128 ? -15.640 7.801 -4.102 1.00 77.44 128 ILE A O 1
ATOM 1061 N N . THR A 1 129 ? -16.340 6.727 -5.973 1.00 70.69 129 THR A N 1
ATOM 1062 C CA . THR A 1 129 ? -15.140 5.913 -6.220 1.00 70.69 129 THR A CA 1
ATOM 1063 C C . THR A 1 129 ? -14.695 6.053 -7.669 1.00 70.69 129 THR A C 1
ATOM 1065 O O . THR A 1 129 ? -15.595 6.262 -8.513 1.00 70.69 129 THR A O 1
#

Sequence (129 aa):
MKKRLYFLICAVLFNAMLFSQEKVLSQIESYYDLLALDGFAERSYMNYRTLSDSKWKVQNSSADIWGKNTAIYASKKAKYFRIYSPELYMSYNGKTPHGQNDGLFWQGKGLNSYFSMGMRYERIGFEIT

Foldseek 3Di:
DVVVVVVVVVVVVVVVPAQADDDPPDPVVVVLVVCVVVVQWDDDPPDPDPDDPDDIDGNDPVVCPCCVVVCVRVDPDPPFKHKYDFDKDKDADQDDAPDDDPPPDPRHGGMDIDTDMDMWGDDPRDIDD